Protein AF-A0A1E7PZ56-F1 (afdb_monomer)

Solvent-accessible surface area (backbone atoms only — not comparable to full-atom values): 5309 Å² total; per-residue (Å²): 118,71,67,57,71,52,49,54,59,52,49,54,50,51,51,53,50,50,53,51,52,51,54,48,41,59,75,68,48,72,72,74,67,76,66,63,68,73,55,47,77,76,48,66,82,50,66,87,71,62,60,82,86,72,74,75,78,83,80,72,87,79,71,97,75,86,79,90,74,87,88,80,83,94,77,90,132

Radius of gyration: 31.52 Å; Cα contacts (8 Å, |Δi|>4): 3; chains: 1; bounding box: 90×30×73 Å

Foldseek 3Di:
DVVVVVVVVVVVVVVVVVVVVVVVCVVVCV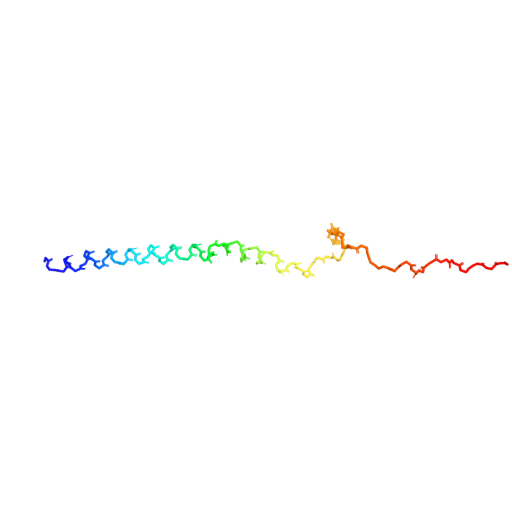VVCPPPPPVCVVPVVCPVVDDPVPPDDPCPDDDDDDPPDDDDDDDDD

Mean predicted aligned error: 17.49 Å

Structure (mmCIF, N/CA/C/O backbone):
data_AF-A0A1E7PZ56-F1
#
_entry.id   AF-A0A1E7PZ56-F1
#
loop_
_atom_site.group_PDB
_atom_site.id
_atom_site.type_symbol
_atom_site.label_atom_id
_atom_site.label_alt_id
_atom_site.label_comp_id
_atom_site.label_asym_id
_atom_site.label_entity_id
_atom_site.label_seq_id
_atom_site.pdbx_PDB_ins_code
_atom_site.Cartn_x
_atom_site.Cartn_y
_atom_site.Cartn_z
_atom_site.occupancy
_atom_site.B_iso_or_equiv
_atom_site.auth_seq_id
_atom_site.auth_comp_id
_atom_site.auth_asym_id
_atom_site.auth_atom_id
_atom_site.pdbx_PDB_model_num
ATOM 1 N N . MET A 1 1 ? -22.711 -8.062 16.871 1.00 71.69 1 MET A N 1
ATOM 2 C CA . MET A 1 1 ? -22.542 -6.622 16.578 1.00 71.69 1 MET A CA 1
ATOM 3 C C . MET A 1 1 ? -21.132 -6.143 16.944 1.00 71.69 1 MET A C 1
ATOM 5 O O . MET A 1 1 ? -20.540 -5.455 16.132 1.00 71.69 1 MET A O 1
ATOM 9 N N . GLU A 1 2 ? -20.549 -6.580 18.069 1.00 90.50 2 GLU A N 1
ATOM 10 C CA . GLU A 1 2 ? -19.187 -6.200 18.521 1.00 90.50 2 GLU A CA 1
ATOM 11 C C . GLU A 1 2 ? -18.051 -6.401 17.500 1.00 90.50 2 GLU A C 1
ATOM 13 O O . GLU A 1 2 ? -17.214 -5.524 17.318 1.00 90.50 2 GLU A O 1
ATOM 18 N N . ILE A 1 3 ? -18.032 -7.526 16.775 1.00 94.50 3 ILE A N 1
ATOM 19 C CA . ILE A 1 3 ? -16.942 -7.832 15.829 1.00 94.50 3 ILE A CA 1
ATOM 20 C C . ILE A 1 3 ? -16.836 -6.799 14.696 1.00 94.50 3 ILE A C 1
ATOM 22 O O . ILE A 1 3 ? -15.741 -6.472 14.249 1.00 94.50 3 ILE A O 1
ATOM 26 N N . VAL A 1 4 ? -17.968 -6.236 14.263 1.00 94.75 4 VAL A N 1
ATOM 27 C CA . VAL A 1 4 ? -18.018 -5.232 13.190 1.00 94.75 4 VAL A CA 1
ATOM 28 C C . VAL A 1 4 ? -17.299 -3.952 13.625 1.00 94.75 4 VAL A C 1
ATOM 30 O O . VAL A 1 4 ? -16.617 -3.327 12.818 1.00 94.75 4 VAL A O 1
ATOM 33 N N . MET A 1 5 ? -17.369 -3.619 14.917 1.00 95.44 5 MET A N 1
ATOM 34 C CA . MET A 1 5 ? -16.694 -2.464 15.512 1.00 95.44 5 MET A CA 1
ATOM 35 C C . MET A 1 5 ? -15.163 -2.575 15.461 1.00 95.44 5 MET A C 1
ATOM 37 O O . MET A 1 5 ? -14.485 -1.555 15.428 1.00 95.44 5 MET A O 1
ATOM 41 N N . ILE A 1 6 ? -14.621 -3.797 15.408 1.00 96.00 6 ILE A N 1
ATOM 42 C CA . ILE A 1 6 ? -13.180 -4.065 15.265 1.00 96.00 6 ILE A CA 1
ATOM 43 C C . ILE A 1 6 ? -12.795 -4.214 13.787 1.00 96.00 6 ILE A C 1
ATOM 45 O O . ILE A 1 6 ? -11.755 -3.717 13.358 1.00 96.00 6 ILE A O 1
ATOM 49 N N . LEU A 1 7 ? -13.634 -4.872 12.984 1.00 96.94 7 LEU A N 1
ATOM 50 C CA . LEU A 1 7 ? -13.336 -5.150 11.578 1.00 96.94 7 LEU A CA 1
ATOM 51 C C . LEU A 1 7 ? -13.318 -3.889 10.707 1.00 96.94 7 LEU A C 1
ATOM 53 O O . LEU A 1 7 ? -12.471 -3.783 9.822 1.00 96.94 7 LEU A O 1
ATOM 57 N N . ILE A 1 8 ? -14.202 -2.919 10.958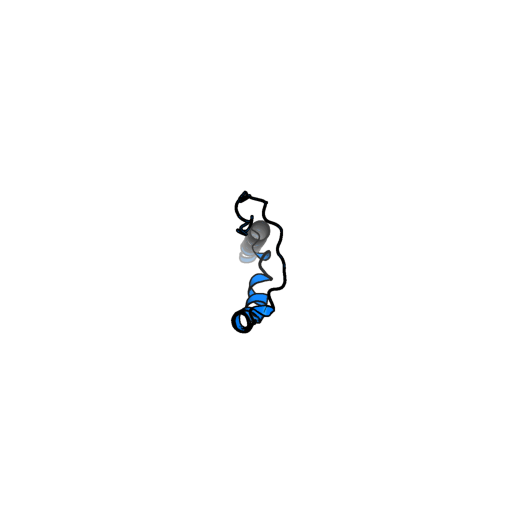 1.00 96.50 8 ILE A N 1
ATOM 58 C CA . ILE A 1 8 ? -14.209 -1.651 10.212 1.00 96.50 8 ILE A CA 1
ATOM 59 C C . ILE A 1 8 ? -12.875 -0.894 10.371 1.00 96.50 8 ILE A C 1
ATOM 61 O O . ILE A 1 8 ? -12.226 -0.636 9.359 1.00 96.50 8 ILE A O 1
ATOM 65 N N . PRO A 1 9 ? -12.392 -0.568 11.585 1.00 97.38 9 PRO A N 1
ATOM 66 C CA . PRO A 1 9 ? -11.113 0.123 11.722 1.00 97.38 9 PRO A CA 1
ATOM 67 C C . PRO A 1 9 ? -9.932 -0.739 11.260 1.00 97.38 9 PRO A C 1
ATOM 69 O O . PRO A 1 9 ? -9.022 -0.216 10.620 1.00 97.38 9 PRO A O 1
ATOM 72 N N . ALA A 1 10 ? -9.954 -2.054 11.507 1.00 98.06 10 ALA A N 1
ATOM 73 C CA . ALA A 1 10 ? -8.889 -2.948 11.055 1.00 98.06 10 ALA A CA 1
ATOM 74 C C . ALA A 1 10 ? -8.746 -2.956 9.523 1.00 98.06 10 ALA A C 1
ATOM 76 O O . ALA A 1 10 ? -7.634 -2.859 9.006 1.00 98.06 10 ALA A O 1
ATOM 77 N N . THR A 1 11 ? -9.860 -3.021 8.790 1.00 97.94 11 THR A N 1
ATOM 78 C CA . THR A 1 11 ? -9.845 -2.987 7.318 1.00 97.94 11 THR A CA 1
ATOM 79 C C . THR A 1 11 ? -9.413 -1.628 6.776 1.00 97.94 11 THR A C 1
ATOM 81 O O . THR A 1 11 ? -8.623 -1.593 5.836 1.00 97.94 11 THR A O 1
ATOM 84 N N . LEU A 1 12 ? -9.832 -0.516 7.392 1.00 98.44 12 LEU A N 1
ATOM 85 C CA . LEU A 1 12 ? -9.354 0.821 7.018 1.00 98.44 12 LEU A CA 1
ATOM 86 C C . LEU A 1 12 ? -7.836 0.963 7.187 1.00 98.44 12 LEU A C 1
ATOM 88 O O . LEU A 1 12 ? -7.172 1.491 6.295 1.00 98.44 12 LEU A O 1
ATOM 92 N N . ILE A 1 13 ? -7.279 0.454 8.291 1.00 98.56 13 ILE A N 1
ATOM 93 C CA . ILE A 1 13 ? -5.827 0.439 8.519 1.00 98.56 13 ILE A CA 1
ATOM 94 C C . ILE A 1 13 ? -5.132 -0.408 7.453 1.00 98.56 13 ILE A C 1
ATOM 96 O O . ILE A 1 13 ? -4.134 0.029 6.889 1.00 98.56 13 ILE A O 1
ATOM 100 N N . LEU A 1 14 ? -5.664 -1.593 7.148 1.00 98.50 14 LEU A N 1
ATOM 101 C CA . LEU A 1 14 ? -5.084 -2.495 6.153 1.00 98.50 14 LEU A CA 1
ATOM 102 C C . LEU A 1 14 ? -5.067 -1.846 4.759 1.00 98.50 14 LEU A C 1
ATOM 104 O O . LEU A 1 14 ? -4.034 -1.851 4.092 1.00 98.50 14 LEU A O 1
ATOM 108 N N . VAL A 1 15 ? -6.169 -1.210 4.351 1.00 98.62 15 VAL A N 1
ATOM 109 C CA . VAL A 1 15 ? -6.253 -0.469 3.082 1.00 98.62 15 VAL A CA 1
ATOM 110 C C . VAL A 1 15 ? -5.262 0.695 3.057 1.00 98.62 15 VAL A C 1
ATOM 112 O O . VAL A 1 15 ? -4.533 0.848 2.078 1.00 98.62 15 VAL A O 1
ATOM 115 N N . ALA A 1 16 ? -5.179 1.484 4.132 1.00 98.56 16 ALA A N 1
ATOM 116 C CA . ALA A 1 16 ? -4.218 2.581 4.228 1.00 98.56 16 ALA A CA 1
ATOM 117 C C . ALA A 1 16 ? -2.769 2.081 4.121 1.00 98.56 16 ALA A C 1
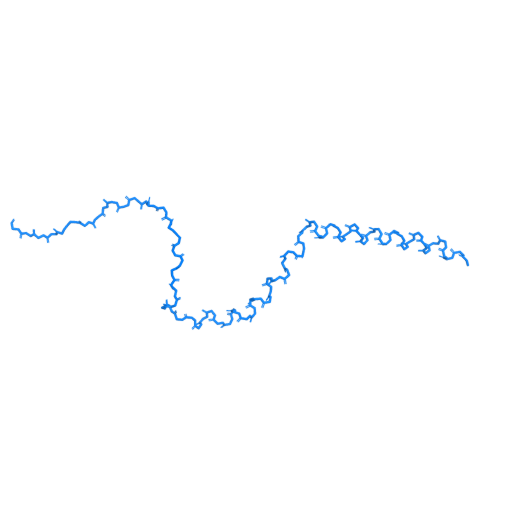ATOM 119 O O . ALA A 1 16 ? -1.963 2.666 3.395 1.00 98.56 16 ALA A O 1
ATOM 120 N N . LEU A 1 17 ? -2.450 0.967 4.784 1.00 98.62 17 LEU A N 1
ATOM 121 C CA . LEU A 1 17 ? -1.138 0.332 4.712 1.00 98.62 17 LEU A CA 1
ATOM 122 C C . LEU A 1 17 ? -0.831 -0.153 3.290 1.00 98.62 17 LEU A C 1
ATOM 124 O O . LEU A 1 17 ? 0.265 0.078 2.787 1.00 98.62 17 LEU A O 1
ATOM 128 N N . GLY A 1 18 ? -1.813 -0.760 2.618 1.00 98.25 18 GLY A N 1
ATOM 129 C CA . GLY A 1 18 ? -1.699 -1.182 1.224 1.00 98.25 18 GLY A CA 1
ATOM 130 C C . GLY A 1 18 ? -1.394 -0.012 0.289 1.00 98.25 18 GLY A C 1
ATOM 131 O O . GLY A 1 18 ? -0.468 -0.099 -0.512 1.00 98.25 18 GLY A O 1
ATOM 132 N N . ILE A 1 19 ? -2.105 1.110 0.438 1.00 98.12 19 ILE A N 1
ATOM 133 C CA . ILE A 1 19 ? -1.869 2.325 -0.359 1.00 98.12 19 ILE A CA 1
ATOM 134 C C . ILE A 1 19 ? -0.472 2.898 -0.090 1.00 98.12 19 ILE A C 1
ATOM 136 O O . ILE A 1 19 ? 0.213 3.294 -1.036 1.00 98.12 19 ILE A O 1
ATOM 140 N N . LEU A 1 20 ? -0.031 2.933 1.172 1.00 97.81 20 LEU A N 1
ATOM 141 C CA . LEU A 1 20 ? 1.304 3.413 1.543 1.00 97.81 20 LEU A CA 1
ATOM 142 C C . LEU A 1 20 ? 2.411 2.550 0.928 1.00 97.81 20 LEU A C 1
ATOM 144 O O . LEU A 1 20 ? 3.321 3.088 0.298 1.00 97.81 20 LEU A O 1
ATOM 148 N N . LEU A 1 21 ? 2.313 1.227 1.074 1.00 97.19 21 LEU A N 1
ATOM 149 C CA . LEU A 1 21 ? 3.288 0.283 0.523 1.00 97.19 21 LEU A CA 1
ATOM 150 C C . LEU A 1 21 ? 3.308 0.322 -1.005 1.00 97.19 21 LEU A C 1
ATOM 152 O O . LEU A 1 21 ? 4.381 0.378 -1.601 1.00 97.19 21 LEU A O 1
ATOM 156 N N . PHE A 1 22 ? 2.135 0.360 -1.639 1.00 95.81 22 PHE A N 1
ATOM 157 C CA . PHE A 1 22 ? 2.022 0.490 -3.088 1.00 95.81 22 PHE A CA 1
ATOM 158 C C . PHE A 1 22 ? 2.652 1.796 -3.584 1.00 95.81 22 PHE A C 1
ATOM 160 O O . PHE A 1 22 ? 3.474 1.779 -4.498 1.00 95.81 22 PHE A O 1
ATOM 167 N N . SER A 1 23 ? 2.332 2.924 -2.944 1.00 96.00 23 SER A N 1
ATOM 168 C CA . SER A 1 23 ? 2.895 4.230 -3.310 1.00 96.00 23 SER A CA 1
ATOM 169 C C . SER A 1 23 ? 4.413 4.273 -3.123 1.00 96.00 23 SER A C 1
ATOM 171 O O . SER A 1 23 ? 5.111 4.902 -3.916 1.00 96.00 23 SER A O 1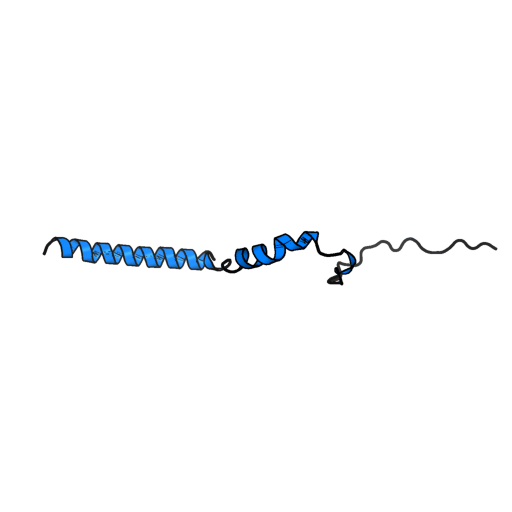
ATOM 173 N N . TRP A 1 24 ? 4.937 3.606 -2.090 1.00 95.38 24 TRP A N 1
ATOM 174 C CA . TRP A 1 24 ? 6.376 3.448 -1.890 1.00 95.38 24 TRP A CA 1
ATOM 175 C C . TRP A 1 24 ? 7.013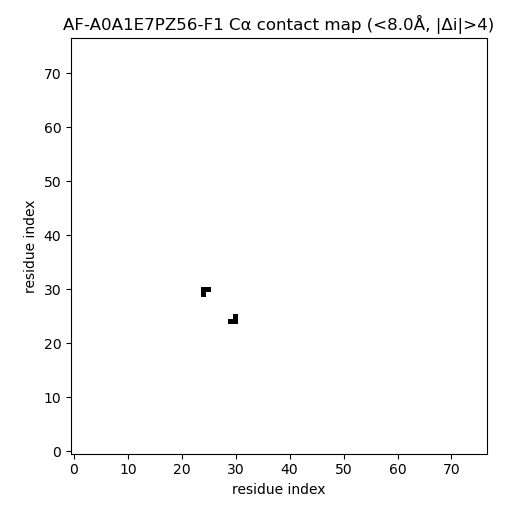 2.604 -3.002 1.00 95.38 24 TRP A C 1
ATOM 177 O O . TRP A 1 24 ? 8.001 3.037 -3.586 1.00 95.38 24 TRP A O 1
ATOM 187 N N . ALA A 1 25 ? 6.418 1.462 -3.357 1.00 93.69 25 ALA A N 1
ATOM 188 C CA . ALA A 1 25 ? 6.924 0.584 -4.413 1.00 93.69 25 ALA A CA 1
ATOM 189 C C . ALA A 1 25 ? 6.955 1.274 -5.788 1.00 93.69 25 ALA A C 1
ATOM 191 O O . ALA A 1 25 ? 7.939 1.146 -6.515 1.00 93.69 25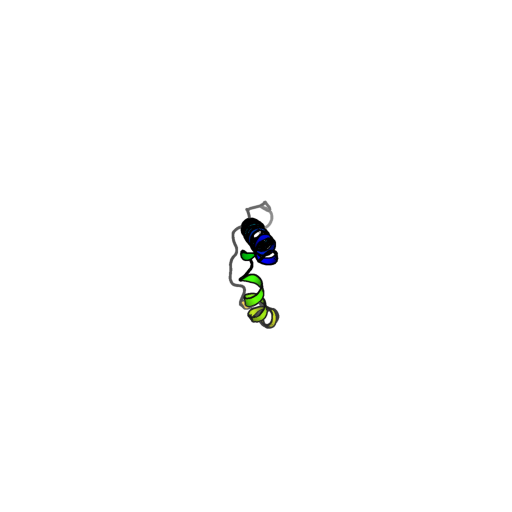 ALA A O 1
ATOM 192 N N . VAL A 1 26 ? 5.916 2.056 -6.115 1.00 93.62 26 VAL A N 1
ATOM 193 C CA . VAL A 1 26 ? 5.872 2.874 -7.341 1.00 93.62 26 VAL A CA 1
ATOM 194 C C . VAL A 1 26 ? 6.986 3.919 -7.339 1.00 93.62 26 VAL A C 1
ATOM 196 O O . VAL A 1 26 ? 7.718 4.037 -8.314 1.00 93.62 26 VAL A O 1
ATOM 199 N N . LYS A 1 27 ? 7.164 4.649 -6.232 1.00 91.44 27 LYS A N 1
ATOM 200 C CA . LYS A 1 27 ? 8.249 5.635 -6.098 1.00 91.44 27 LYS A CA 1
ATOM 201 C C . LYS A 1 27 ? 9.645 5.018 -6.175 1.00 91.44 27 LYS A C 1
ATOM 203 O O . LYS A 1 27 ? 10.577 5.708 -6.568 1.00 91.44 27 LYS A O 1
ATOM 208 N N . ASN A 1 28 ? 9.789 3.760 -5.771 1.00 92.94 28 ASN A N 1
ATOM 209 C CA . ASN A 1 28 ? 11.056 3.035 -5.784 1.00 92.94 28 ASN A CA 1
ATOM 210 C C . ASN A 1 28 ? 11.361 2.381 -7.147 1.00 92.94 28 ASN A C 1
ATOM 212 O O . ASN A 1 28 ? 12.306 1.603 -7.236 1.00 92.94 28 ASN A O 1
ATOM 216 N N . GLY A 1 29 ? 10.557 2.648 -8.184 1.00 85.56 29 GLY A N 1
ATOM 217 C CA . GLY A 1 29 ? 10.799 2.144 -9.538 1.00 85.56 29 GLY A CA 1
ATOM 218 C C . GLY A 1 29 ? 10.623 0.631 -9.688 1.00 85.56 29 GLY A C 1
ATOM 219 O O . GLY A 1 29 ? 11.130 0.039 -10.633 1.00 85.56 29 GLY A O 1
ATOM 220 N N . GLN A 1 30 ? 9.897 -0.034 -8.774 1.00 83.31 30 GLN A N 1
ATOM 221 C CA . GLN A 1 30 ? 9.713 -1.497 -8.806 1.00 83.31 30 GLN A CA 1
ATOM 222 C C . GLN A 1 30 ? 9.016 -1.990 -10.090 1.00 83.31 30 GLN A C 1
ATOM 224 O O . GLN A 1 30 ? 9.112 -3.168 -10.425 1.00 83.31 30 GLN A O 1
ATOM 229 N N . TYR A 1 31 ? 8.318 -1.094 -10.790 1.00 79.25 31 TYR A N 1
ATOM 230 C CA . TYR A 1 31 ? 7.594 -1.363 -12.032 1.00 79.25 31 TYR A CA 1
ATOM 231 C C . TYR A 1 31 ? 8.337 -0.882 -13.287 1.00 79.25 31 TYR A C 1
ATOM 233 O O . TYR A 1 31 ? 7.811 -1.038 -14.386 1.00 79.25 31 TYR A O 1
ATOM 241 N N . ASP A 1 32 ? 9.534 -0.308 -13.145 1.00 76.75 32 ASP A N 1
ATOM 242 C CA . ASP A 1 32 ? 10.286 0.244 -14.278 1.00 76.75 32 ASP A CA 1
ATOM 243 C C . ASP A 1 32 ? 10.954 -0.861 -15.116 1.00 76.75 32 ASP A C 1
ATOM 245 O O . ASP A 1 32 ? 11.250 -0.655 -16.289 1.00 76.75 32 ASP A O 1
ATOM 249 N N . ASP A 1 33 ? 11.139 -2.056 -14.543 1.00 73.56 33 ASP A N 1
ATOM 250 C CA . ASP A 1 33 ? 11.748 -3.221 -15.202 1.00 73.56 33 ASP A CA 1
ATOM 251 C C . ASP A 1 33 ? 10.738 -4.360 -15.442 1.00 73.56 33 ASP A C 1
ATOM 253 O O . ASP A 1 33 ? 10.978 -5.529 -15.140 1.00 73.56 33 ASP A O 1
ATOM 257 N N . LEU A 1 34 ? 9.554 -4.022 -15.962 1.00 68.50 34 LEU A N 1
ATOM 258 C CA . LEU A 1 34 ? 8.582 -5.026 -16.424 1.00 68.50 34 LEU A CA 1
ATOM 259 C C . LEU A 1 34 ? 8.919 -5.577 -17.823 1.00 68.50 34 LEU A C 1
ATOM 261 O O . LEU A 1 34 ? 8.392 -6.620 -18.209 1.00 68.50 34 LEU A O 1
ATOM 265 N N . GLU A 1 35 ? 9.799 -4.906 -18.571 1.00 66.50 35 GLU A N 1
ATOM 266 C CA . GLU A 1 35 ? 10.192 -5.285 -19.938 1.00 66.50 35 GLU A CA 1
ATOM 267 C C . GLU A 1 35 ? 11.504 -6.096 -20.011 1.00 66.50 35 GLU A C 1
ATOM 269 O O . GLU A 1 35 ? 11.758 -6.771 -21.011 1.00 66.50 35 GLU A O 1
ATOM 274 N N . GLY A 1 36 ? 12.332 -6.091 -18.960 1.00 66.12 36 GLY A N 1
ATOM 275 C CA . GLY A 1 36 ? 13.688 -6.658 -18.976 1.00 66.12 36 GLY A CA 1
ATOM 276 C C . GLY A 1 36 ? 13.823 -8.177 -19.177 1.00 66.12 36 GLY A C 1
ATOM 277 O O . GLY A 1 36 ? 14.771 -8.590 -19.854 1.00 66.12 36 GLY A O 1
ATOM 278 N N . PRO A 1 37 ? 12.938 -9.042 -18.637 1.00 64.38 37 PRO A N 1
ATOM 279 C CA . PRO A 1 37 ? 13.101 -10.496 -18.767 1.00 64.38 37 PRO A CA 1
ATOM 280 C C . PRO A 1 37 ? 12.588 -11.073 -20.094 1.00 64.38 37 PRO A C 1
ATOM 282 O O . PRO A 1 37 ? 13.130 -12.060 -20.586 1.00 64.38 37 PRO A O 1
ATOM 285 N N . ALA A 1 38 ? 11.542 -10.477 -20.677 1.00 65.62 38 ALA A N 1
ATOM 286 C CA . ALA A 1 38 ? 10.846 -11.045 -21.835 1.00 65.62 38 ALA A CA 1
ATOM 287 C C . ALA A 1 38 ? 11.671 -10.963 -23.129 1.00 65.62 38 ALA A C 1
ATOM 289 O O . ALA A 1 38 ? 11.544 -11.824 -23.995 1.00 65.62 38 ALA A O 1
ATOM 290 N N . HIS A 1 39 ? 12.532 -9.951 -23.252 1.00 63.03 39 HIS A N 1
ATOM 291 C CA . HIS A 1 39 ? 13.382 -9.789 -24.430 1.00 63.03 39 HIS A CA 1
ATOM 292 C C . HIS A 1 39 ? 14.586 -10.744 -24.395 1.00 63.03 39 HIS A C 1
ATOM 294 O O . HIS A 1 39 ? 14.954 -11.314 -25.411 1.00 63.03 39 HIS A O 1
ATOM 300 N N . ARG A 1 40 ? 15.159 -11.003 -23.216 1.00 67.12 40 ARG A N 1
ATOM 301 C CA . ARG A 1 40 ? 16.368 -11.833 -23.072 1.00 67.12 40 ARG A CA 1
ATOM 302 C C . ARG A 1 40 ? 16.151 -13.285 -23.499 1.00 67.12 40 ARG A C 1
ATOM 304 O O . ARG A 1 40 ? 16.964 -13.836 -24.226 1.00 67.12 40 ARG A O 1
ATOM 311 N N . ILE A 1 41 ? 14.9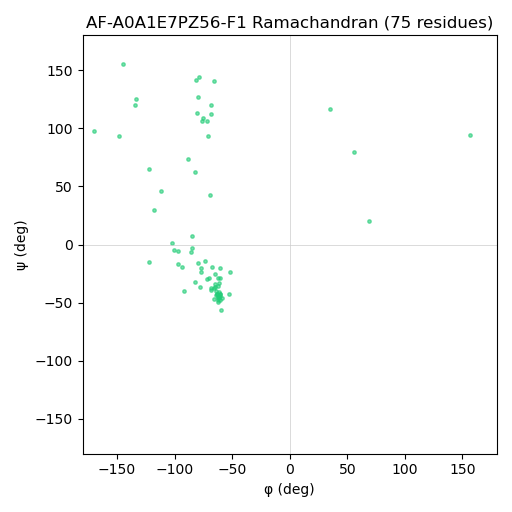98 -13.868 -23.172 1.00 67.69 41 ILE A N 1
ATOM 312 C CA . ILE A 1 41 ? 14.720 -15.274 -23.507 1.00 67.69 41 ILE A CA 1
ATOM 313 C C . ILE A 1 41 ? 14.581 -15.540 -25.015 1.00 67.69 41 ILE A C 1
ATOM 315 O O . ILE A 1 41 ? 14.680 -16.686 -25.433 1.00 67.69 41 ILE A O 1
ATOM 319 N N . LEU A 1 42 ? 14.327 -14.501 -25.821 1.00 66.00 42 LEU A N 1
ATOM 320 C CA . LEU A 1 42 ? 14.168 -14.626 -27.271 1.00 66.00 42 LEU A CA 1
ATOM 321 C C . LEU A 1 42 ? 15.474 -14.387 -28.047 1.00 66.00 42 LEU A C 1
ATOM 323 O O . LEU A 1 42 ? 15.546 -14.783 -29.202 1.00 66.00 42 LEU A O 1
ATOM 327 N N . TYR A 1 43 ? 16.475 -13.733 -27.441 1.00 64.38 43 TYR A N 1
ATOM 328 C CA . TYR A 1 43 ? 17.719 -13.326 -28.119 1.00 64.38 43 TYR A CA 1
ATOM 329 C C . TYR A 1 43 ? 19.003 -13.886 -27.480 1.00 64.38 43 TYR A C 1
ATOM 331 O O . TYR A 1 43 ? 20.052 -13.849 -28.123 1.00 64.38 43 TYR A O 1
ATOM 339 N N . ASP A 1 44 ? 18.954 -14.416 -26.252 1.00 62.97 44 ASP A N 1
ATOM 340 C CA . ASP A 1 44 ? 20.134 -14.980 -25.577 1.00 62.97 44 ASP A CA 1
ATOM 341 C C . ASP A 1 44 ? 20.608 -16.297 -26.230 1.00 62.97 44 ASP A C 1
ATOM 343 O O . ASP A 1 44 ? 21.808 -16.582 -26.240 1.00 62.97 44 ASP A O 1
ATOM 347 N N . ASP A 1 45 ? 19.697 -17.060 -26.844 1.00 62.56 45 ASP A N 1
ATOM 348 C CA . ASP A 1 45 ? 20.020 -18.330 -27.507 1.00 62.56 45 ASP A CA 1
ATOM 349 C C . ASP A 1 45 ? 20.696 -18.133 -28.878 1.00 62.56 45 ASP A C 1
ATOM 351 O O . ASP A 1 45 ? 21.479 -18.982 -29.292 1.00 62.56 45 ASP A O 1
ATOM 355 N N . ASP A 1 46 ? 20.510 -16.992 -29.548 1.00 63.44 46 ASP A N 1
ATOM 356 C CA . ASP A 1 46 ? 21.032 -16.749 -30.906 1.00 63.44 46 ASP A CA 1
ATOM 357 C C . ASP A 1 46 ? 22.367 -15.979 -30.922 1.00 63.44 46 ASP A C 1
ATOM 359 O O . ASP A 1 46 ? 22.996 -15.817 -31.972 1.00 63.44 46 ASP A O 1
ATOM 363 N N . ALA A 1 47 ? 22.854 -15.522 -29.762 1.00 62.34 47 ALA A N 1
ATOM 364 C CA . ALA A 1 47 ? 24.067 -14.702 -29.659 1.00 62.34 47 ALA A CA 1
ATOM 365 C C . ALA A 1 47 ? 25.331 -15.409 -30.187 1.00 62.34 47 ALA A C 1
ATOM 367 O O . ALA A 1 47 ? 26.252 -14.763 -30.686 1.00 62.34 47 ALA A O 1
ATOM 368 N N . HIS A 1 48 ? 25.369 -16.741 -30.114 1.00 64.06 48 HIS A N 1
ATOM 369 C CA . HIS A 1 48 ? 26.458 -17.559 -30.649 1.00 64.06 48 HIS A CA 1
ATOM 370 C C . HIS A 1 48 ? 26.288 -17.904 -32.141 1.00 64.06 48 HIS A C 1
ATOM 372 O O . HIS A 1 48 ? 27.195 -18.478 -32.743 1.00 64.06 48 HIS A O 1
ATOM 378 N N . MET A 1 49 ? 25.144 -17.556 -32.738 1.00 63.47 49 MET A N 1
ATOM 379 C CA . MET A 1 49 ? 24.808 -17.835 -34.135 1.00 63.47 49 MET A CA 1
ATOM 380 C C . MET A 1 49 ? 25.014 -16.625 -35.057 1.00 63.47 49 MET A C 1
ATOM 382 O O . MET A 1 49 ? 24.878 -16.776 -36.269 1.00 63.47 49 MET A O 1
ATOM 386 N N . ILE A 1 50 ? 25.369 -15.445 -34.527 1.00 66.50 50 ILE A N 1
ATOM 387 C CA . ILE A 1 50 ? 25.586 -14.227 -35.325 1.00 66.50 50 ILE A CA 1
ATOM 388 C C . ILE A 1 50 ? 26.994 -14.261 -35.955 1.00 66.50 50 ILE A C 1
ATOM 390 O O . ILE A 1 50 ? 27.989 -14.167 -35.231 1.00 66.50 50 ILE A O 1
ATOM 394 N N . PRO A 1 51 ? 27.125 -14.356 -37.295 1.00 63.22 51 PRO A N 1
ATOM 395 C CA . PRO A 1 51 ? 28.421 -14.309 -37.965 1.00 63.22 51 PRO A CA 1
ATOM 396 C C . PRO A 1 51 ? 29.068 -12.930 -37.785 1.00 63.22 51 PRO A C 1
ATOM 398 O O . PRO A 1 51 ? 28.389 -11.905 -37.894 1.00 63.22 51 PRO A O 1
ATOM 401 N N . THR A 1 52 ? 30.387 -12.898 -37.567 1.00 59.78 52 THR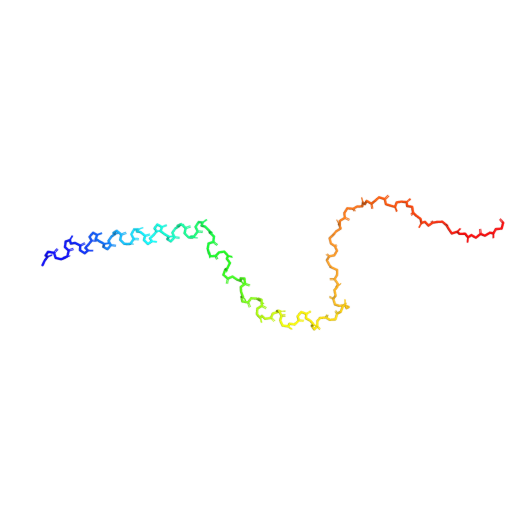 A N 1
ATOM 402 C CA . THR A 1 52 ? 31.198 -11.684 -37.329 1.00 59.78 52 THR A CA 1
ATOM 403 C C . THR A 1 52 ? 31.013 -10.592 -38.391 1.00 59.78 52 THR A C 1
ATOM 405 O O . THR A 1 52 ? 31.191 -9.415 -38.091 1.00 59.78 52 THR A O 1
ATOM 408 N N . GLU A 1 53 ? 30.579 -10.949 -39.601 1.00 61.44 53 GLU A N 1
ATOM 409 C CA . GLU A 1 53 ? 30.338 -10.004 -40.700 1.00 61.44 53 GLU A CA 1
ATOM 410 C C . GLU A 1 53 ? 29.074 -9.138 -40.529 1.00 61.44 53 GLU A C 1
ATOM 412 O O . GLU A 1 53 ? 28.934 -8.115 -41.191 1.00 61.44 53 GLU A O 1
ATOM 417 N N . SER A 1 54 ? 28.175 -9.492 -39.604 1.00 60.84 54 SER A N 1
ATOM 418 C CA . SER A 1 54 ? 26.910 -8.767 -39.359 1.00 60.84 54 SER A CA 1
ATOM 419 C C . SER A 1 54 ? 27.057 -7.576 -38.404 1.00 60.84 54 SER A C 1
ATOM 421 O O . SER A 1 54 ? 26.084 -6.872 -38.139 1.00 60.84 54 SER A O 1
ATOM 423 N N . ARG A 1 55 ? 28.256 -7.341 -37.851 1.00 60.78 55 ARG A N 1
ATOM 424 C CA . ARG A 1 55 ? 28.531 -6.221 -36.940 1.00 60.78 55 ARG A CA 1
ATOM 425 C C .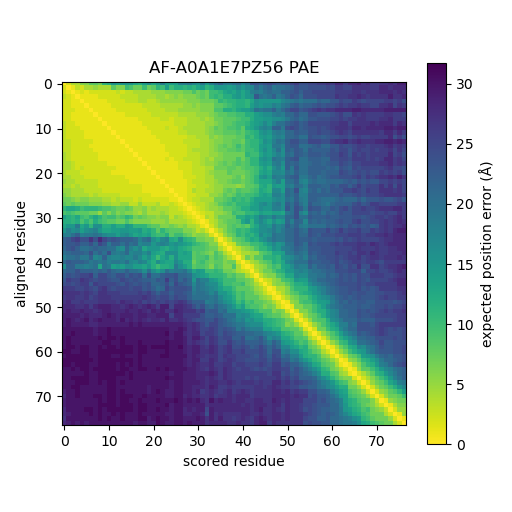 ARG A 1 55 ? 28.803 -4.941 -37.737 1.00 60.78 55 ARG A C 1
ATOM 427 O O . ARG A 1 55 ? 29.897 -4.391 -37.677 1.00 60.78 55 ARG A O 1
ATOM 434 N N . GLN A 1 56 ? 27.814 -4.472 -38.495 1.00 56.84 56 GLN A N 1
ATOM 435 C CA . GLN A 1 56 ? 27.862 -3.132 -39.077 1.00 56.84 56 GLN A CA 1
ATOM 436 C C . GLN A 1 56 ? 27.560 -2.085 -37.999 1.00 56.84 56 GLN A C 1
ATOM 438 O O . GLN A 1 56 ? 26.436 -1.937 -37.533 1.00 56.84 56 GLN A O 1
ATOM 443 N N . GLU A 1 57 ? 28.628 -1.395 -37.604 1.00 56.88 57 GLU A N 1
ATOM 444 C CA . GLU A 1 57 ? 28.668 0.065 -37.528 1.00 56.88 57 GLU A CA 1
ATOM 445 C C . GLU A 1 57 ? 27.584 0.727 -36.660 1.00 56.88 57 GLU A C 1
ATOM 447 O O . GLU A 1 57 ? 26.607 1.317 -37.107 1.00 56.88 57 GLU A O 1
ATOM 452 N N . THR A 1 58 ? 27.816 0.715 -35.353 1.00 47.25 58 THR A N 1
ATOM 453 C CA . THR A 1 58 ? 27.543 1.914 -34.552 1.00 47.25 58 THR A CA 1
ATOM 454 C C . THR A 1 58 ? 28.848 2.294 -33.875 1.00 47.25 58 THR A C 1
ATOM 456 O O . THR A 1 58 ? 29.013 2.196 -32.662 1.00 47.25 58 THR A O 1
ATOM 459 N N . GLU A 1 59 ? 29.815 2.662 -34.711 1.00 53.50 59 GLU A N 1
ATOM 460 C CA . GLU A 1 59 ? 30.978 3.433 -34.300 1.00 53.50 59 GLU A CA 1
ATOM 461 C C . GLU A 1 59 ? 30.475 4.848 -33.999 1.00 53.50 59 GLU A C 1
ATOM 463 O O . GLU A 1 59 ? 30.267 5.677 -34.883 1.00 53.50 59 GLU A O 1
ATOM 468 N N . LYS A 1 60 ? 30.157 5.103 -32.729 1.00 45.09 60 LYS A N 1
ATOM 469 C CA . LYS A 1 60 ? 30.042 6.473 -32.236 1.00 45.09 60 LYS A CA 1
ATOM 470 C C . LYS A 1 60 ? 31.482 6.939 -31.972 1.00 45.09 60 LYS A C 1
ATOM 472 O O . LYS A 1 60 ? 32.200 6.208 -31.295 1.00 45.09 60 LYS A O 1
ATOM 477 N N . PRO A 1 61 ? 31.917 8.086 -32.518 1.00 46.44 61 PRO A N 1
ATOM 478 C CA . PRO A 1 61 ? 33.327 8.451 -32.571 1.00 46.44 61 PRO A CA 1
ATOM 479 C C . PRO A 1 61 ? 33.827 8.819 -31.173 1.00 46.44 61 PRO A C 1
ATOM 481 O O . PRO A 1 61 ? 33.507 9.890 -30.654 1.00 46.44 61 PRO A O 1
ATOM 484 N N . ASP A 1 62 ? 34.609 7.928 -30.570 1.00 54.66 62 ASP A N 1
ATOM 485 C CA . ASP A 1 62 ? 35.461 8.262 -29.438 1.00 54.66 62 ASP A CA 1
ATOM 486 C C . ASP A 1 62 ? 36.673 9.036 -29.972 1.00 54.66 62 ASP A C 1
ATOM 488 O O . ASP A 1 62 ? 37.509 8.498 -30.687 1.00 54.66 62 ASP A O 1
ATOM 492 N N . THR A 1 63 ? 36.679 10.335 -29.669 1.00 49.25 63 THR A N 1
ATOM 493 C CA . THR A 1 63 ? 37.835 11.200 -29.373 1.00 49.25 63 THR A CA 1
ATOM 494 C C . THR A 1 63 ? 39.147 10.926 -30.138 1.00 49.25 63 THR A C 1
ATOM 496 O O . THR A 1 63 ? 39.790 9.907 -29.899 1.00 49.25 63 THR A O 1
ATOM 499 N N . PRO A 1 64 ? 39.648 11.867 -30.965 1.00 51.38 64 PRO A N 1
ATOM 500 C CA . PRO A 1 64 ? 40.995 11.752 -31.515 1.00 51.38 64 PRO A CA 1
ATOM 501 C C . PRO A 1 64 ? 42.026 11.919 -30.389 1.00 51.38 64 PRO A C 1
ATOM 503 O O . PRO A 1 64 ? 42.078 12.976 -29.761 1.00 51.38 64 PRO A O 1
ATOM 506 N N . ASP A 1 65 ? 42.854 10.904 -30.168 1.00 49.75 65 ASP A N 1
ATOM 507 C CA . ASP A 1 65 ? 44.049 10.960 -29.318 1.00 49.75 65 ASP A CA 1
ATOM 508 C C . ASP A 1 65 ? 45.131 10.054 -29.954 1.00 49.75 65 ASP A C 1
ATOM 510 O O . ASP A 1 65 ? 44.808 9.129 -30.703 1.00 49.75 65 ASP A O 1
ATOM 514 N N . PRO A 1 66 ? 46.426 10.277 -29.715 1.00 51.78 66 PRO A N 1
ATOM 515 C CA . PRO A 1 66 ? 47.209 11.363 -30.283 1.00 51.78 66 PRO A CA 1
ATOM 516 C C . PRO A 1 66 ? 48.366 10.834 -31.146 1.00 51.78 66 PRO A C 1
ATOM 518 O O . PRO A 1 66 ? 49.383 11.501 -31.258 1.00 51.78 66 PRO A O 1
ATOM 521 N N . ASP A 1 67 ? 48.272 9.669 -31.784 1.00 46.84 67 ASP A N 1
ATOM 522 C CA . ASP A 1 67 ? 49.434 9.096 -32.484 1.00 46.84 67 ASP A CA 1
ATOM 523 C C . ASP A 1 67 ? 49.545 9.566 -33.937 1.00 46.84 67 ASP A C 1
ATOM 525 O O . ASP A 1 67 ? 49.345 8.854 -34.922 1.00 46.84 67 ASP A O 1
ATOM 529 N N . SER A 1 68 ? 49.955 10.827 -34.034 1.00 57.75 68 SER A N 1
ATOM 530 C CA . SER A 1 68 ? 50.541 11.468 -35.208 1.00 57.75 68 SER A CA 1
ATOM 531 C C . SER A 1 68 ? 51.940 10.917 -35.511 1.00 57.75 68 SER A C 1
ATOM 533 O O . SER A 1 68 ? 52.839 11.694 -35.795 1.00 57.75 68 SER A O 1
ATOM 535 N N . GLU A 1 69 ? 52.183 9.609 -35.442 1.00 53.44 69 GLU A N 1
ATOM 536 C CA . GLU A 1 69 ? 53.493 9.039 -35.769 1.00 53.44 69 GLU A CA 1
ATOM 537 C C . GLU A 1 69 ? 53.356 7.635 -36.354 1.00 53.44 69 GLU A C 1
ATOM 539 O O . GLU A 1 69 ? 53.338 6.649 -35.632 1.00 53.44 69 GLU A O 1
ATOM 544 N N . GLN A 1 70 ? 53.308 7.552 -37.685 1.00 54.75 70 GLN A N 1
ATOM 545 C CA . GLN A 1 70 ? 54.127 6.649 -38.513 1.00 54.75 70 GLN A CA 1
ATOM 546 C C . GLN A 1 70 ? 53.437 6.392 -39.847 1.00 54.75 70 GLN A C 1
ATOM 548 O O . GLN A 1 70 ? 52.639 5.469 -39.986 1.00 54.75 70 GLN A O 1
ATOM 553 N N . GLN A 1 71 ? 53.810 7.189 -40.851 1.00 49.12 71 GLN A N 1
ATOM 554 C CA . GLN A 1 71 ? 53.918 6.743 -42.241 1.00 49.12 71 GLN A CA 1
ATOM 555 C C . GLN A 1 71 ? 54.596 7.829 -43.090 1.00 49.12 71 GLN A C 1
ATOM 557 O O . GLN A 1 71 ? 53.961 8.758 -43.575 1.00 49.12 71 GLN A O 1
ATOM 562 N N . ALA A 1 72 ? 55.903 7.683 -43.305 1.00 52.06 72 ALA A N 1
ATOM 563 C CA . ALA A 1 72 ? 56.548 8.155 -44.525 1.00 52.06 72 ALA A CA 1
ATOM 564 C C . ALA A 1 72 ? 57.457 7.020 -45.033 1.00 52.06 72 ALA A C 1
ATOM 566 O O . ALA A 1 72 ? 58.252 6.484 -44.254 1.00 52.06 72 ALA A O 1
ATOM 567 N N . PRO A 1 73 ? 57.294 6.575 -46.291 1.00 54.38 73 PRO A N 1
ATOM 568 C CA . PRO A 1 73 ? 57.859 5.324 -46.773 1.00 54.38 73 PRO A CA 1
ATOM 569 C C . PRO A 1 73 ? 59.346 5.469 -47.096 1.00 54.38 73 PRO A C 1
ATOM 571 O O . PRO A 1 73 ? 59.797 6.481 -47.629 1.00 54.38 73 PRO A O 1
ATOM 574 N N . ARG A 1 74 ? 60.108 4.405 -46.833 1.00 58.66 74 ARG A N 1
ATOM 575 C CA . ARG A 1 74 ? 61.439 4.237 -47.416 1.00 58.66 74 ARG A CA 1
ATOM 576 C C . ARG A 1 74 ? 61.295 3.999 -48.918 1.00 58.66 74 ARG A C 1
ATOM 578 O O . ARG A 1 74 ? 60.834 2.938 -49.323 1.00 58.66 74 ARG A O 1
ATOM 585 N N . SER A 1 75 ? 61.750 4.956 -49.715 1.00 59.09 75 SER A N 1
ATOM 586 C CA . SER A 1 75 ? 62.181 4.733 -51.094 1.00 59.09 75 SER A CA 1
ATOM 587 C C . SER A 1 75 ? 63.496 5.478 -51.273 1.00 59.09 75 SER A C 1
ATOM 589 O O . SER A 1 75 ? 63.557 6.676 -51.010 1.00 59.09 75 SER A O 1
ATOM 591 N N . GLY A 1 76 ? 64.550 4.743 -51.617 1.00 57.81 76 GLY A N 1
ATOM 592 C CA . GLY A 1 76 ? 65.859 5.306 -51.919 1.00 57.81 76 GLY A CA 1
ATOM 593 C C . GLY A 1 76 ? 65.929 5.823 -53.352 1.00 57.81 76 GLY A C 1
ATOM 594 O O . GLY A 1 76 ? 65.370 5.193 -54.248 1.00 57.81 76 GLY A O 1
ATOM 595 N N . ASP A 1 77 ? 66.605 6.955 -53.514 1.00 42.34 77 ASP A N 1
ATOM 596 C CA . ASP A 1 77 ? 67.719 7.193 -54.443 1.00 42.34 77 ASP A CA 1
ATOM 597 C C . ASP A 1 77 ? 68.592 8.297 -53.812 1.00 42.34 77 ASP A C 1
ATOM 599 O O . ASP A 1 77 ? 67.996 9.299 -53.343 1.00 42.34 77 ASP A O 1
#

Sequence (77 aa):
MEIVMILIPATLILVALGILLFSWAVKNGQYDDLEGPAHRILYDDDAHMIPTESRQETEKPDTPDPDSEQQAPRSGD

Secondary structure (DSSP, 8-state):
-HHHHHHHHHHHHHHHHHHHHHHHHHHTTTTTTSSHHHHHHHHTTTTTT--GGG-----------------------

pLDDT: mean 73.11, std 18.69, range [42.34, 98.62]